Protein AF-A0A522EM72-F1 (afdb_monomer)

Radius of gyration: 14.14 Å; Cα contacts (8 Å, |Δi|>4): 150; chains: 1; bounding box: 38×35×32 Å

Solvent-accessible surface area (backbone atoms only — not comparable to full-atom values): 5641 Å² total; per-residue (Å²): 134,86,81,78,85,59,58,72,53,99,66,26,29,46,43,59,45,72,42,75,32,68,48,95,84,71,50,82,57,57,94,84,56,24,34,42,38,26,24,35,43,24,42,55,99,53,76,82,40,82,74,38,30,52,75,47,71,63,88,60,97,66,64,30,84,41,72,71,56,34,38,51,50,23,51,52,49,47,51,31,30,77,71,64,70,35,86,98,45,80,58,88,89,89

Nearest PDB structures (foldseek):
  8p0w-assembly1_C  TM=4.118E-01  e=1.188E+00  Homo sapiens
  6s2r-assembly1_B  TM=4.287E-01  e=7.699E+00  Mycobacterium tuberculosis H37Rv
  6osx-assembly1_A  TM=2.978E-01  e=3.879E+00  Enterobacter cloacae

Mean predicted aligned error: 6.21 Å

Secondary structure (DSSP, 8-state):
-----PPEETTEEEEEEEEEPPPTT-PPPPTTS-EEEEEEEEETTS---TTTEEEEE---SS-BSSHHHHHHHHHHHHHHHHTT-STT---TT-

Foldseek 3Di:
DDPDDFDDDPQKGKDKDKDQDAPPVRDDHDLARAIWIKIKIAGPPDDDDPQGIDIGTPPDPDHHNDPVVSRVVSVVVNNCQVVVNDPPRHDPND

pLDDT: mean 84.96, std 13.46, range [44.44, 97.06]

Structure (mmCIF, N/CA/C/O backbone):
data_AF-A0A522EM72-F1
#
_entry.id   AF-A0A522EM72-F1
#
loop_
_atom_site.group_PDB
_atom_site.id
_atom_site.type_symbol
_atom_site.label_atom_id
_atom_site.label_alt_id
_atom_site.label_comp_id
_atom_site.label_asym_id
_atom_site.label_entity_id
_atom_site.label_seq_id
_atom_site.pdbx_PDB_ins_code
_atom_site.Cartn_x
_atom_site.Cartn_y
_atom_site.Cartn_z
_atom_site.occupancy
_atom_site.B_iso_or_equiv
_atom_site.auth_seq_id
_atom_site.auth_comp_id
_atom_site.auth_asym_id
_atom_site.auth_atom_id
_atom_site.pdbx_PDB_model_num
ATOM 1 N N . MET A 1 1 ? 7.443 22.580 6.334 1.00 44.44 1 MET A N 1
ATOM 2 C CA . MET A 1 1 ? 7.055 21.171 6.552 1.00 44.44 1 MET A CA 1
ATOM 3 C C . MET A 1 1 ? 6.241 20.754 5.335 1.00 44.44 1 MET A C 1
ATOM 5 O O . MET A 1 1 ? 5.170 21.307 5.136 1.00 44.44 1 MET A O 1
ATOM 9 N N . PHE A 1 2 ? 6.786 19.932 4.435 1.00 46.59 2 PHE A N 1
ATOM 10 C CA . PHE A 1 2 ? 6.040 19.491 3.252 1.00 46.59 2 PHE A CA 1
ATOM 11 C C . PHE A 1 2 ? 5.045 18.416 3.693 1.00 46.59 2 PHE A C 1
ATOM 13 O O . PHE A 1 2 ? 5.452 17.294 3.985 1.00 46.59 2 PHE A O 1
ATOM 20 N N . ASN A 1 3 ? 3.762 18.768 3.798 1.00 53.03 3 ASN A N 1
ATOM 21 C CA . ASN A 1 3 ? 2.719 17.780 4.045 1.00 53.03 3 ASN A CA 1
ATOM 22 C C . ASN A 1 3 ? 2.546 16.968 2.757 1.00 53.03 3 ASN A C 1
ATOM 24 O O . ASN A 1 3 ? 2.015 17.471 1.766 1.00 53.03 3 ASN A O 1
ATOM 28 N N . THR A 1 4 ? 3.082 15.751 2.729 1.00 66.00 4 THR A N 1
ATOM 29 C CA . THR A 1 4 ? 2.886 14.860 1.585 1.00 66.00 4 THR A CA 1
ATOM 30 C C . THR A 1 4 ? 1.438 14.399 1.630 1.00 66.00 4 THR A C 1
ATOM 32 O O . THR A 1 4 ? 1.062 13.663 2.534 1.00 66.00 4 THR A O 1
ATOM 35 N N . VAL A 1 5 ? 0.609 14.857 0.690 1.00 80.56 5 VAL A N 1
ATOM 36 C CA . VAL A 1 5 ? -0.790 14.422 0.616 1.00 80.56 5 VAL A CA 1
ATOM 37 C C . VAL A 1 5 ? -0.808 12.972 0.143 1.00 80.56 5 VAL A C 1
ATOM 39 O O . VAL A 1 5 ? -0.530 12.687 -1.024 1.00 80.56 5 VAL A O 1
ATOM 42 N N . LEU A 1 6 ? -1.090 12.058 1.069 1.00 86.81 6 LEU A N 1
ATOM 43 C CA . LEU A 1 6 ? -1.260 10.644 0.768 1.00 86.81 6 LEU A CA 1
ATOM 44 C C . LEU A 1 6 ? -2.692 10.374 0.289 1.00 86.81 6 LEU A C 1
ATOM 46 O O . LEU A 1 6 ? -3.639 10.991 0.782 1.00 86.81 6 LEU A O 1
ATOM 50 N N . PRO A 1 7 ? -2.880 9.452 -0.669 1.00 91.88 7 PRO A N 1
ATOM 51 C CA . PRO A 1 7 ? -4.212 8.998 -1.030 1.00 91.88 7 PRO A CA 1
ATOM 52 C C . PRO A 1 7 ? -4.874 8.307 0.169 1.00 91.88 7 PRO A C 1
ATOM 54 O O . PRO A 1 7 ? -4.295 7.404 0.771 1.00 91.88 7 PRO A O 1
ATOM 57 N N . ILE A 1 8 ? -6.104 8.721 0.481 1.00 94.94 8 ILE A N 1
ATOM 58 C CA . ILE A 1 8 ? -6.944 8.104 1.513 1.00 94.94 8 ILE A CA 1
ATOM 59 C C . ILE A 1 8 ? -7.945 7.161 0.845 1.00 94.94 8 ILE A C 1
ATOM 61 O O . ILE A 1 8 ? -8.616 7.531 -0.121 1.00 94.94 8 ILE A O 1
ATOM 65 N N . TYR A 1 9 ? -8.076 5.950 1.378 1.00 96.88 9 TYR A N 1
ATOM 66 C CA . TYR A 1 9 ? -9.043 4.952 0.940 1.00 96.88 9 TYR A CA 1
ATOM 67 C C . TYR A 1 9 ? -9.663 4.254 2.151 1.00 96.88 9 TYR A C 1
ATOM 69 O O . TYR A 1 9 ? -8.951 3.692 2.976 1.00 96.88 9 TYR A O 1
ATOM 77 N N . LYS A 1 10 ? -10.996 4.319 2.274 1.00 95.94 10 LYS A N 1
ATOM 78 C CA . LYS A 1 10 ? -11.782 3.676 3.348 1.00 95.94 10 LYS A CA 1
ATOM 79 C C . LYS A 1 10 ? -11.209 3.865 4.767 1.00 95.94 10 LYS A C 1
ATOM 81 O O . LYS A 1 10 ? -11.202 2.941 5.569 1.00 95.94 10 LYS A O 1
ATOM 86 N N . GLY A 1 11 ? -10.741 5.075 5.078 1.00 95.00 11 GLY A N 1
ATOM 87 C CA . GLY A 1 11 ? -10.202 5.407 6.403 1.00 95.00 11 GLY A CA 1
ATOM 88 C C . GLY A 1 11 ? -8.722 5.073 6.603 1.00 95.00 11 GLY A C 1
ATOM 89 O O . GLY A 1 11 ? -8.232 5.203 7.721 1.00 95.00 11 GLY A O 1
ATOM 90 N N . PHE A 1 12 ? -8.003 4.701 5.543 1.00 96.38 12 PHE A N 1
ATOM 91 C CA . PHE A 1 12 ? -6.562 4.466 5.577 1.00 96.38 12 PHE A CA 1
ATOM 92 C C . PHE A 1 12 ? -5.825 5.375 4.599 1.00 96.38 12 PHE A C 1
ATOM 94 O O . PHE A 1 12 ? -6.237 5.533 3.451 1.00 96.38 12 PHE A O 1
ATOM 101 N N . GLU A 1 13 ? -4.712 5.943 5.040 1.00 96.19 13 GLU A N 1
ATOM 102 C CA . GLU A 1 13 ? -3.711 6.554 4.174 1.00 96.19 13 GLU A CA 1
ATOM 103 C C . GLU A 1 13 ? -2.835 5.459 3.557 1.00 96.19 13 GLU A C 1
ATOM 105 O O . GLU A 1 13 ? -2.379 4.538 4.243 1.00 96.19 13 GLU A O 1
ATOM 110 N N . ILE A 1 14 ? -2.600 5.561 2.248 1.00 96.19 14 ILE A N 1
ATOM 111 C CA . ILE A 1 14 ? -1.793 4.608 1.487 1.00 96.19 14 ILE A CA 1
ATOM 112 C C . ILE A 1 14 ? -0.467 5.269 1.110 1.00 96.19 14 ILE A C 1
ATOM 114 O O . ILE A 1 14 ? -0.410 6.144 0.244 1.00 96.19 14 ILE A O 1
ATOM 118 N N . GLN A 1 15 ? 0.622 4.821 1.730 1.00 95.25 15 GLN A N 1
ATOM 119 C CA . GLN A 1 15 ? 1.971 5.291 1.436 1.00 95.25 15 GLN A CA 1
ATOM 120 C C . GLN A 1 15 ? 2.728 4.256 0.597 1.00 95.25 15 GLN A C 1
ATOM 122 O O . GLN A 1 15 ? 3.103 3.188 1.080 1.00 95.25 15 GLN A O 1
ATOM 127 N N . ALA A 1 16 ? 2.994 4.588 -0.667 1.00 94.44 16 ALA A N 1
ATOM 128 C CA . ALA A 1 16 ? 3.846 3.776 -1.530 1.00 94.44 16 ALA A CA 1
ATOM 129 C C . ALA A 1 16 ? 5.327 3.936 -1.147 1.00 94.44 16 ALA A C 1
ATOM 131 O O . ALA A 1 16 ? 5.847 5.052 -1.084 1.00 94.44 16 ALA A O 1
ATOM 132 N N . LEU A 1 17 ? 6.011 2.813 -0.938 1.00 93.69 17 LEU A N 1
ATOM 133 C CA . LEU A 1 17 ? 7.434 2.730 -0.622 1.00 93.69 17 LEU A CA 1
ATOM 134 C C . LEU A 1 17 ? 8.155 2.066 -1.799 1.00 93.69 17 LEU A C 1
ATOM 136 O O . LEU A 1 17 ? 8.262 0.845 -1.859 1.00 93.69 17 LEU A O 1
ATOM 140 N N . VAL A 1 18 ? 8.616 2.872 -2.754 1.00 90.81 18 VAL A N 1
ATOM 141 C CA . VAL A 1 18 ? 9.338 2.404 -3.948 1.00 90.81 18 VAL A CA 1
ATOM 142 C C . VAL A 1 18 ? 10.836 2.557 -3.716 1.00 90.81 18 VAL A C 1
ATOM 144 O O . VAL A 1 18 ? 11.295 3.649 -3.374 1.00 90.81 18 VAL A O 1
ATOM 147 N N . TYR A 1 19 ? 11.602 1.490 -3.921 1.00 86.81 19 TYR A N 1
ATOM 148 C CA . TYR A 1 19 ? 13.051 1.502 -3.735 1.00 86.81 19 TYR A CA 1
ATOM 149 C C . TYR A 1 19 ? 13.763 0.727 -4.851 1.00 86.81 19 TYR A C 1
ATOM 151 O O . TYR A 1 19 ? 13.196 -0.211 -5.411 1.00 86.81 19 TYR A O 1
ATOM 159 N N . PRO A 1 20 ? 14.993 1.122 -5.226 1.00 82.44 20 PRO A N 1
ATOM 160 C CA . PRO A 1 20 ? 15.781 0.365 -6.192 1.00 82.44 20 PRO A CA 1
ATOM 161 C C . PRO A 1 20 ? 15.994 -1.064 -5.692 1.00 82.44 20 PRO A C 1
ATOM 163 O O . PRO A 1 20 ? 16.303 -1.258 -4.512 1.00 82.44 20 PRO A O 1
ATOM 166 N N . ASN A 1 21 ? 15.858 -2.048 -6.579 1.00 74.62 21 ASN A N 1
ATOM 167 C CA . ASN A 1 21 ? 16.144 -3.433 -6.230 1.00 74.62 21 ASN A CA 1
ATOM 168 C C . ASN A 1 21 ? 17.617 -3.582 -5.850 1.00 74.62 21 ASN A C 1
ATOM 170 O O . ASN A 1 21 ? 18.508 -3.304 -6.650 1.00 74.62 21 ASN A O 1
ATOM 174 N N . ARG A 1 22 ? 17.890 -4.013 -4.621 1.00 67.81 22 ARG A N 1
ATOM 175 C CA . ARG A 1 22 ? 19.260 -4.280 -4.199 1.00 67.81 22 ARG A CA 1
ATOM 176 C C . ARG A 1 22 ? 19.584 -5.730 -4.511 1.00 67.81 22 ARG A C 1
ATOM 178 O O . ARG A 1 22 ? 18.967 -6.635 -3.954 1.00 67.81 22 ARG A O 1
ATOM 185 N N . ARG A 1 23 ? 20.601 -5.952 -5.345 1.00 64.31 23 ARG A N 1
ATOM 186 C CA . ARG A 1 23 ? 21.151 -7.295 -5.548 1.00 64.31 23 ARG A CA 1
ATOM 187 C C . ARG A 1 23 ? 21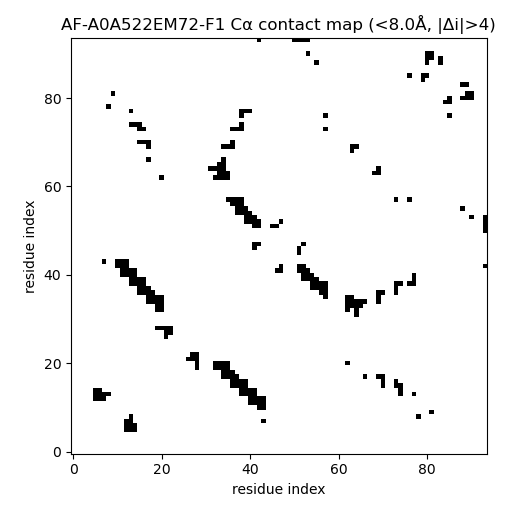.526 -7.915 -4.205 1.00 64.31 23 ARG A C 1
ATOM 189 O O . ARG A 1 23 ? 22.068 -7.241 -3.328 1.00 64.31 23 ARG A O 1
ATOM 196 N N . ALA A 1 24 ? 21.292 -9.219 -4.076 1.00 63.03 24 ALA A N 1
ATOM 197 C CA . ALA A 1 24 ? 21.660 -9.987 -2.887 1.00 63.03 24 ALA A CA 1
ATOM 198 C C . ALA A 1 24 ? 23.171 -9.923 -2.571 1.00 63.03 24 ALA A C 1
ATOM 200 O O . ALA A 1 24 ? 23.563 -10.118 -1.426 1.00 63.03 24 ALA A O 1
ATOM 201 N N . ASP A 1 25 ? 24.008 -9.602 -3.565 1.00 69.19 25 ASP A N 1
ATOM 202 C CA . ASP A 1 25 ? 25.457 -9.411 -3.422 1.00 69.19 25 ASP A CA 1
ATOM 203 C C . ASP A 1 25 ? 25.863 -8.033 -2.850 1.00 69.19 25 ASP A C 1
ATOM 205 O O . ASP A 1 25 ? 27.048 -7.763 -2.665 1.00 69.19 25 ASP A O 1
ATOM 209 N N . GLY A 1 26 ? 24.898 -7.153 -2.555 1.00 62.81 26 GLY A N 1
ATOM 210 C CA . GLY A 1 26 ? 25.138 -5.834 -1.965 1.00 62.81 26 GLY A CA 1
A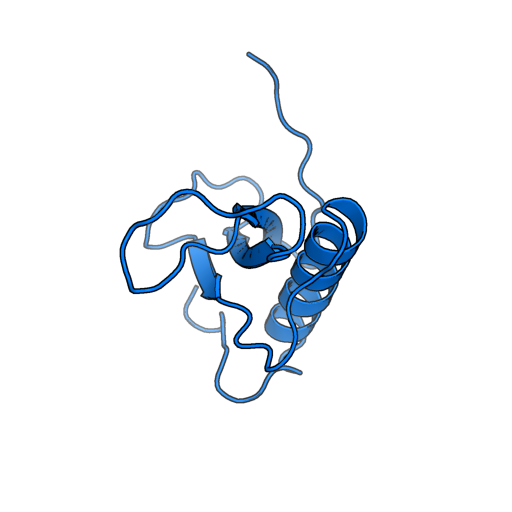TOM 211 C C . GLY A 1 26 ? 25.593 -4.753 -2.951 1.00 62.81 26 GLY A C 1
ATOM 212 O O . GLY A 1 26 ? 25.740 -3.597 -2.533 1.00 62.81 26 GLY A O 1
ATOM 213 N N . SER A 1 27 ? 25.764 -5.088 -4.234 1.00 66.12 27 SER A N 1
ATOM 214 C CA . SER A 1 27 ? 26.165 -4.146 -5.282 1.00 66.12 27 SER A CA 1
ATOM 215 C C . SER A 1 27 ? 25.103 -3.075 -5.527 1.00 66.12 27 SER A C 1
ATOM 217 O O . SER A 1 27 ? 23.906 -3.287 -5.317 1.00 66.12 27 SER A O 1
ATOM 219 N N . ALA A 1 28 ? 25.546 -1.906 -5.997 1.00 59.34 28 ALA A N 1
ATOM 220 C CA . ALA A 1 28 ? 24.635 -0.848 -6.408 1.00 59.34 28 ALA A CA 1
ATOM 221 C C . ALA A 1 28 ? 23.755 -1.333 -7.581 1.00 59.34 28 ALA A C 1
ATOM 223 O O . A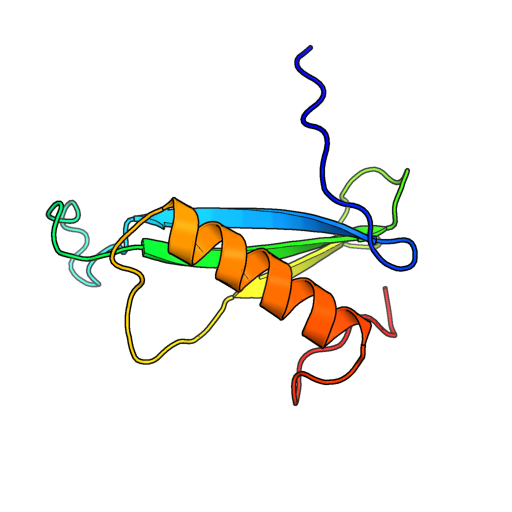LA A 1 28 ? 24.304 -1.879 -8.546 1.00 59.34 28 ALA A O 1
ATOM 224 N N . PRO A 1 29 ? 22.426 -1.123 -7.523 1.00 58.78 29 PRO A N 1
ATOM 225 C CA . PRO A 1 29 ? 21.538 -1.478 -8.616 1.00 58.78 29 PRO A CA 1
ATOM 226 C C . PRO A 1 29 ? 21.969 -0.785 -9.901 1.00 58.78 29 PRO A C 1
ATOM 228 O O . PRO A 1 29 ? 22.163 0.435 -9.922 1.00 58.78 29 PRO A O 1
ATOM 231 N N . ARG A 1 30 ? 22.080 -1.531 -11.000 1.00 62.25 30 ARG A N 1
ATOM 232 C CA . ARG A 1 30 ? 22.120 -0.896 -12.323 1.00 62.25 30 ARG A CA 1
ATOM 233 C C . ARG A 1 30 ? 20.751 -0.275 -12.599 1.00 62.25 30 ARG A C 1
ATOM 235 O O . ARG A 1 30 ? 19.733 -0.808 -12.172 1.00 62.25 30 ARG A O 1
ATOM 242 N N . HIS A 1 31 ? 20.707 0.805 -13.383 1.00 55.00 31 HIS A N 1
ATOM 243 C CA . HIS A 1 31 ? 19.450 1.448 -13.806 1.00 55.00 31 HIS A CA 1
ATOM 244 C C . HIS A 1 31 ? 18.422 0.474 -14.426 1.00 55.00 31 HIS A C 1
ATOM 246 O O . HIS A 1 31 ? 17.237 0.783 -14.465 1.00 55.00 31 HIS A O 1
ATOM 252 N N . SER A 1 32 ? 18.866 -0.698 -14.889 1.00 57.94 32 SER A N 1
ATOM 253 C CA . SER A 1 32 ? 18.060 -1.750 -15.516 1.00 57.94 32 SER A CA 1
ATOM 254 C C . SER A 1 32 ? 17.484 -2.796 -14.548 1.00 57.94 32 SER A C 1
ATOM 256 O O . SER A 1 32 ? 16.805 -3.709 -15.001 1.00 57.94 32 SER A O 1
ATOM 258 N N . GLU A 1 33 ? 17.784 -2.729 -13.248 1.00 67.44 33 GLU A N 1
ATOM 259 C CA . GLU A 1 33 ? 17.400 -3.774 -12.275 1.00 67.44 33 GLU A CA 1
ATOM 260 C C . GLU A 1 33 ? 16.019 -3.574 -11.656 1.00 67.44 33 GLU A C 1
ATOM 262 O O . GLU A 1 33 ? 15.570 -4.399 -10.864 1.00 67.44 33 GLU A O 1
ATOM 267 N N . GLY A 1 34 ? 15.327 -2.514 -12.068 1.00 78.88 34 GLY A N 1
ATOM 268 C CA . GLY A 1 34 ? 13.957 -2.236 -11.676 1.00 78.88 34 GLY A CA 1
ATOM 269 C C . GLY A 1 34 ? 13.801 -1.826 -10.212 1.00 78.88 34 GLY A C 1
ATOM 270 O O . GLY A 1 34 ? 14.765 -1.587 -9.476 1.00 78.88 34 GLY A O 1
ATOM 271 N N . TYR A 1 35 ? 12.544 -1.697 -9.811 1.00 83.94 35 TYR A N 1
ATOM 272 C CA . TYR A 1 35 ? 12.147 -1.238 -8.490 1.00 83.94 35 TYR A CA 1
ATOM 273 C C . TYR A 1 35 ? 11.431 -2.346 -7.735 1.00 83.94 35 TYR A C 1
ATOM 275 O O . TYR A 1 35 ? 10.485 -2.951 -8.246 1.00 83.94 35 TYR A O 1
ATOM 283 N N . ASP A 1 36 ? 11.862 -2.540 -6.496 1.00 87.19 36 ASP A N 1
ATOM 284 C CA . ASP A 1 36 ? 11.067 -3.208 -5.486 1.00 87.19 36 ASP A CA 1
ATOM 285 C C . ASP A 1 36 ? 10.070 -2.215 -4.894 1.00 87.19 36 ASP A C 1
ATOM 287 O O . ASP A 1 36 ? 10.264 -0.989 -4.897 1.00 87.19 36 ASP A O 1
ATOM 291 N N . VAL A 1 37 ? 8.986 -2.756 -4.349 1.00 91.56 37 VAL A N 1
ATOM 292 C CA . VAL A 1 37 ? 7.966 -1.917 -3.752 1.00 91.56 37 VAL A CA 1
ATOM 293 C C . VAL A 1 37 ? 7.316 -2.563 -2.536 1.00 91.56 37 VAL A C 1
ATOM 295 O O . VAL A 1 37 ? 7.114 -3.774 -2.449 1.00 91.56 37 VAL A O 1
ATOM 298 N N . ALA A 1 38 ? 6.989 -1.718 -1.570 1.00 94.31 38 ALA A N 1
ATOM 299 C CA . ALA A 1 38 ? 6.111 -2.028 -0.460 1.00 94.31 38 ALA A CA 1
ATOM 300 C C . ALA A 1 38 ? 5.026 -0.950 -0.347 1.00 94.31 38 ALA A C 1
ATOM 302 O O . ALA A 1 38 ? 5.146 0.145 -0.900 1.00 94.31 38 ALA A O 1
ATOM 303 N N . VAL A 1 39 ? 3.966 -1.252 0.388 1.00 95.50 39 VAL A N 1
ATOM 304 C CA . VAL A 1 39 ? 2.917 -0.299 0.740 1.00 95.50 39 VAL A CA 1
ATOM 305 C C . VAL A 1 39 ? 2.777 -0.250 2.253 1.00 95.50 39 VAL A C 1
ATOM 307 O O . VAL A 1 39 ? 2.682 -1.288 2.905 1.00 95.50 39 VAL A O 1
ATOM 310 N N . LYS A 1 40 ? 2.796 0.955 2.824 1.00 96.31 40 LYS A N 1
ATOM 311 C CA . LYS A 1 40 ? 2.453 1.187 4.227 1.00 96.31 40 LYS A CA 1
ATOM 312 C C . LYS A 1 40 ? 1.020 1.699 4.299 1.00 96.31 40 LYS A C 1
ATOM 314 O O . LYS A 1 40 ? 0.700 2.719 3.692 1.00 96.31 40 LYS A O 1
ATOM 319 N N . LEU A 1 41 ? 0.176 0.975 5.021 1.00 96.38 41 LEU A N 1
ATOM 320 C CA . LEU A 1 41 ? -1.193 1.371 5.333 1.00 96.38 41 LEU A CA 1
ATOM 321 C C . LEU A 1 41 ? -1.207 1.985 6.726 1.00 96.38 41 LEU A C 1
ATOM 323 O O . LEU A 1 41 ? -0.637 1.404 7.648 1.00 96.38 41 LEU A O 1
ATOM 327 N N . ILE A 1 42 ? -1.812 3.160 6.867 1.00 95.88 42 ILE A N 1
ATOM 328 C CA . ILE A 1 42 ? -1.851 3.936 8.113 1.00 95.88 42 ILE A CA 1
ATOM 329 C C . ILE A 1 42 ? -3.306 4.319 8.371 1.00 95.88 42 ILE A C 1
ATOM 331 O O . ILE A 1 42 ? -3.989 4.733 7.436 1.00 95.88 42 ILE A O 1
ATOM 335 N N . ARG A 1 43 ? -3.807 4.200 9.605 1.00 94.19 43 ARG A N 1
ATOM 336 C CA . ARG A 1 43 ? -5.128 4.752 9.954 1.00 94.19 43 ARG A CA 1
ATOM 337 C C . ARG A 1 43 ? -5.141 6.257 9.670 1.00 94.19 43 ARG A C 1
ATOM 339 O O . ARG A 1 43 ? -4.279 6.982 10.157 1.00 94.19 43 ARG A O 1
ATOM 346 N N . ALA A 1 44 ? -6.109 6.722 8.885 1.00 92.88 44 ALA A N 1
ATOM 347 C CA . ALA A 1 44 ? -6.166 8.116 8.458 1.00 92.88 44 ALA A CA 1
ATOM 348 C C . ALA A 1 44 ? -6.272 9.065 9.660 1.00 92.88 44 ALA A C 1
ATOM 350 O O . ALA A 1 44 ? -7.081 8.844 10.566 1.00 92.88 44 ALA A O 1
ATOM 351 N N . GLY A 1 45 ? -5.459 10.123 9.654 1.00 88.12 45 GLY A N 1
ATOM 352 C CA . GLY A 1 45 ? -5.414 11.099 10.746 1.00 88.12 45 GLY A CA 1
ATOM 353 C C . GLY A 1 45 ? -4.730 10.610 12.029 1.00 88.12 45 GLY A C 1
ATOM 354 O O . GLY A 1 45 ? -4.780 11.316 13.036 1.00 88.12 45 GLY A O 1
ATOM 355 N N . ALA A 1 46 ? -4.097 9.433 12.013 1.00 86.69 46 ALA A N 1
ATOM 356 C CA . ALA A 1 46 ? -3.262 8.947 13.104 1.00 86.69 46 ALA A CA 1
ATOM 357 C C . ALA A 1 46 ? -1.776 9.050 12.745 1.00 86.69 46 ALA A C 1
ATOM 359 O O . ALA A 1 46 ? -1.376 8.847 11.599 1.00 86.69 46 ALA A O 1
ATOM 360 N N . GLU A 1 47 ? -0.938 9.289 13.753 1.00 87.62 47 GLU A N 1
ATOM 361 C CA . GLU A 1 47 ? 0.506 9.157 13.583 1.00 87.62 47 GLU A CA 1
ATOM 362 C C . GLU A 1 47 ? 0.870 7.690 13.275 1.00 87.62 47 GLU A C 1
ATOM 364 O O . GLU A 1 47 ? 0.304 6.764 13.876 1.00 87.62 47 GLU A O 1
ATOM 369 N N . PRO A 1 48 ? 1.822 7.447 12.358 1.00 88.12 48 PRO A N 1
ATOM 370 C CA . PRO A 1 48 ? 2.148 6.109 11.886 1.00 88.12 48 PRO A CA 1
ATOM 371 C C . PRO A 1 48 ? 2.986 5.326 12.909 1.00 88.12 48 PRO A C 1
ATOM 373 O O . PRO A 1 48 ? 4.210 5.239 12.799 1.00 88.12 48 PRO A O 1
ATOM 376 N N . THR A 1 49 ? 2.314 4.716 13.883 1.00 92.06 49 THR A N 1
ATOM 377 C CA . THR A 1 49 ? 2.891 3.805 14.888 1.00 92.06 49 THR A CA 1
ATOM 378 C C . THR A 1 49 ? 2.724 2.338 14.482 1.00 92.06 49 THR A C 1
ATOM 380 O O . THR A 1 49 ? 1.989 2.032 13.543 1.00 92.06 49 THR A O 1
ATOM 383 N N . GLU A 1 50 ? 3.363 1.407 15.195 1.00 88.44 50 GLU A N 1
ATOM 384 C CA . GLU A 1 50 ? 3.147 -0.039 14.987 1.00 88.44 50 GLU A CA 1
ATOM 385 C C . GLU A 1 50 ? 1.695 -0.471 15.253 1.00 88.44 50 GLU A C 1
ATOM 387 O O . GLU A 1 50 ? 1.214 -1.413 14.634 1.00 88.44 50 GLU A O 1
ATOM 392 N N . ALA A 1 51 ? 0.979 0.239 16.131 1.00 90.38 51 ALA A N 1
ATOM 393 C CA . ALA A 1 51 ? -0.424 -0.038 16.439 1.00 90.38 51 ALA A CA 1
ATOM 394 C C . ALA A 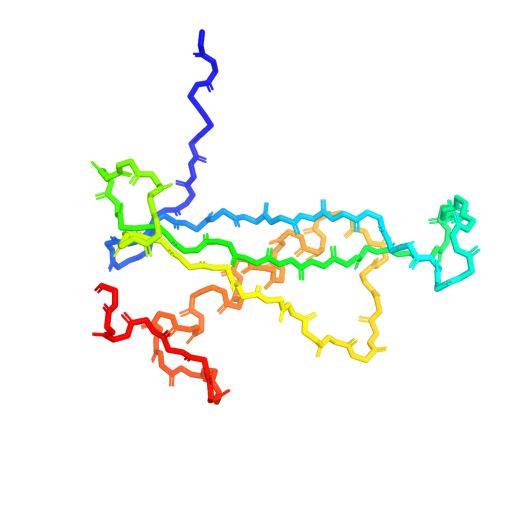1 51 ? -1.393 0.478 15.361 1.00 90.38 51 ALA A C 1
ATOM 396 O O . ALA A 1 51 ? -2.474 -0.070 15.200 1.00 90.38 51 ALA A O 1
ATOM 397 N N . ASN A 1 52 ? -1.015 1.530 14.626 1.00 93.31 52 ASN A N 1
ATOM 398 C CA . ASN A 1 52 ? -1.902 2.219 13.680 1.00 93.31 52 ASN A CA 1
ATOM 399 C C . ASN A 1 52 ? -1.440 2.103 12.225 1.00 93.31 52 ASN A C 1
ATOM 401 O O . ASN A 1 52 ? -2.015 2.747 11.343 1.00 93.31 52 ASN A O 1
ATOM 405 N N . SER A 1 53 ? -0.378 1.343 11.957 1.00 95.50 53 SER A N 1
ATOM 406 C CA . SER A 1 53 ? 0.142 1.171 10.608 1.00 95.50 53 SER A CA 1
ATOM 407 C C . SER A 1 53 ? 0.812 -0.177 10.391 1.00 95.50 53 SER A C 1
ATOM 409 O O . SER A 1 53 ? 1.359 -0.776 11.314 1.00 95.50 53 SER A O 1
ATOM 411 N N . ARG A 1 54 ? 0.816 -0.639 9.140 1.00 96.31 54 ARG A N 1
ATOM 412 C CA . ARG A 1 54 ? 1.479 -1.883 8.730 1.00 96.31 54 ARG A CA 1
ATOM 413 C C . ARG A 1 54 ? 2.081 -1.751 7.343 1.00 96.31 54 ARG A C 1
ATOM 415 O O . ARG A 1 54 ? 1.518 -1.079 6.482 1.00 96.31 54 ARG A O 1
ATOM 422 N N . VAL A 1 55 ? 3.231 -2.388 7.139 1.00 95.88 55 VAL A N 1
ATOM 423 C CA . VAL A 1 55 ? 3.937 -2.426 5.853 1.00 95.88 55 VAL A CA 1
ATOM 424 C C . VAL A 1 55 ? 3.759 -3.797 5.216 1.00 95.88 55 VAL A C 1
ATOM 426 O O . VAL A 1 55 ? 4.003 -4.813 5.860 1.00 95.88 55 VAL A O 1
ATOM 429 N N . PHE A 1 56 ? 3.398 -3.809 3.938 1.00 94.88 56 PHE A N 1
ATOM 430 C CA . PHE A 1 56 ? 3.237 -5.005 3.121 1.00 94.88 56 PHE A CA 1
ATOM 431 C C . PHE A 1 56 ? 4.184 -4.923 1.929 1.00 94.88 56 PHE A C 1
ATOM 433 O O . PHE A 1 56 ? 4.152 -3.952 1.168 1.00 94.88 56 PHE A O 1
ATOM 440 N N . LYS A 1 57 ? 5.066 -5.913 1.776 1.00 92.62 57 LYS A N 1
ATOM 441 C CA . LYS A 1 57 ? 5.989 -5.978 0.639 1.00 92.62 57 LYS A CA 1
ATOM 442 C C . LYS A 1 57 ? 5.297 -6.678 -0.523 1.00 92.62 57 L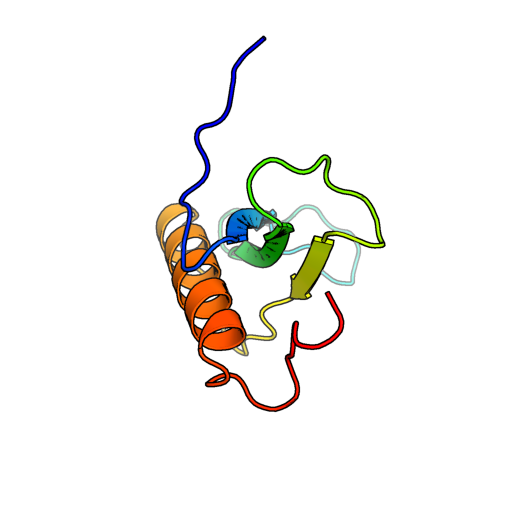YS A C 1
ATOM 444 O O . LYS A 1 57 ? 4.795 -7.783 -0.357 1.00 92.62 57 LYS A O 1
ATOM 449 N N . LEU A 1 58 ? 5.323 -6.066 -1.705 1.00 89.50 58 LEU A N 1
ATOM 450 C CA . LEU A 1 58 ? 4.794 -6.703 -2.903 1.00 89.50 58 LEU A CA 1
ATOM 451 C C . LEU A 1 58 ? 5.833 -7.718 -3.394 1.00 89.50 58 LEU A C 1
ATOM 453 O O . LEU A 1 58 ? 6.831 -7.353 -4.014 1.00 89.50 58 LEU A O 1
ATOM 457 N N . SER A 1 59 ? 5.604 -8.997 -3.096 1.00 73.19 59 SER A N 1
ATOM 458 C CA . SER A 1 59 ? 6.421 -10.107 -3.598 1.00 73.19 59 SER A CA 1
ATOM 459 C C . SER A 1 59 ? 6.026 -10.422 -5.040 1.00 73.19 59 SER A C 1
ATOM 461 O O . SER A 1 59 ? 5.202 -11.299 -5.291 1.00 73.19 59 SER A O 1
ATOM 463 N N . GLN A 1 60 ? 6.570 -9.673 -5.998 1.00 69.62 60 GLN A N 1
ATOM 464 C CA . GLN A 1 60 ? 6.338 -9.923 -7.421 1.00 69.62 60 GLN A CA 1
ATOM 465 C C . GLN A 1 60 ? 7.502 -10.697 -8.036 1.00 69.62 60 GLN A C 1
ATOM 467 O O . GLN A 1 60 ? 8.660 -10.470 -7.701 1.00 69.62 60 GLN A O 1
ATOM 472 N N . ILE A 1 61 ? 7.182 -11.612 -8.956 1.00 60.53 61 ILE A N 1
ATOM 473 C CA . ILE 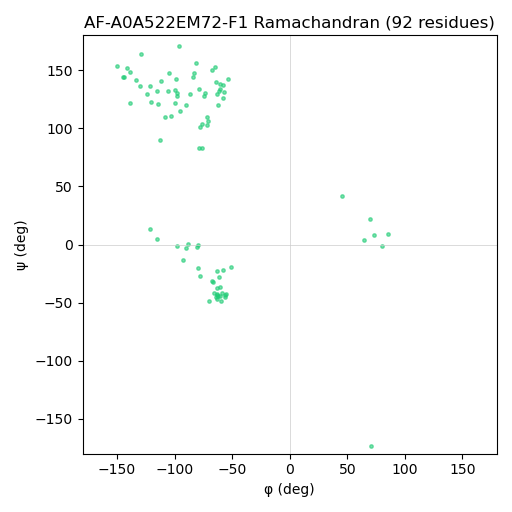A 1 61 ? 8.185 -12.379 -9.713 1.00 60.53 61 ILE A CA 1
ATOM 474 C C . ILE A 1 61 ? 8.966 -11.448 -10.657 1.00 60.53 61 ILE A C 1
ATOM 476 O O . ILE A 1 61 ? 10.154 -11.660 -10.888 1.00 60.53 61 ILE A O 1
ATOM 480 N N . ASN A 1 62 ? 8.312 -10.392 -11.157 1.00 63.72 62 ASN A N 1
ATOM 481 C CA . ASN A 1 62 ? 8.907 -9.405 -12.051 1.00 63.72 62 ASN A CA 1
ATOM 482 C C . ASN A 1 62 ? 9.037 -8.048 -11.358 1.00 63.72 62 ASN A C 1
ATOM 484 O O . ASN A 1 62 ? 8.140 -7.610 -10.642 1.00 63.72 62 ASN A O 1
ATOM 488 N N . LEU A 1 63 ? 10.154 -7.377 -11.622 1.00 75.19 63 LEU A N 1
ATOM 489 C CA . LEU A 1 63 ? 10.468 -6.052 -11.100 1.00 75.19 63 LEU A CA 1
ATOM 490 C C . LEU A 1 63 ? 9.822 -4.963 -11.954 1.00 75.19 63 LEU A C 1
ATOM 492 O O . LEU A 1 63 ? 9.723 -5.091 -13.177 1.00 75.19 63 LEU A O 1
ATOM 496 N N . PHE A 1 64 ? 9.439 -3.856 -11.320 1.00 81.31 64 PHE A N 1
ATOM 497 C CA . PHE A 1 64 ? 8.896 -2.709 -12.043 1.00 81.31 64 PHE A CA 1
ATOM 498 C C . PHE A 1 64 ? 9.999 -1.975 -12.789 1.00 81.31 64 PHE A C 1
ATOM 500 O O . PHE A 1 64 ? 11.015 -1.605 -12.202 1.00 81.31 64 PHE A O 1
ATOM 507 N N . SER A 1 65 ? 9.782 -1.699 -14.072 1.00 80.31 65 SER A N 1
ATOM 508 C CA . SER A 1 65 ? 10.783 -1.014 -14.903 1.00 80.31 65 SER A CA 1
ATOM 509 C C . SER A 1 65 ? 10.795 0.500 -14.669 1.00 80.31 65 SER A C 1
ATOM 511 O O . SER A 1 65 ? 11.783 1.170 -14.964 1.00 80.31 65 SER A O 1
ATOM 513 N N . ALA A 1 66 ? 9.704 1.051 -14.124 1.00 85.06 66 ALA A N 1
ATOM 514 C CA . ALA A 1 66 ? 9.546 2.479 -13.885 1.00 85.06 66 ALA A CA 1
ATOM 515 C C . ALA A 1 66 ? 9.000 2.781 -12.483 1.00 85.06 66 ALA A C 1
ATOM 517 O O . ALA A 1 66 ? 8.064 2.141 -12.005 1.00 85.06 66 ALA A O 1
ATOM 518 N N . PHE A 1 67 ? 9.508 3.852 -11.866 1.00 85.50 67 PHE A N 1
ATOM 519 C CA . PHE A 1 67 ? 9.054 4.321 -10.552 1.00 85.50 67 PHE A CA 1
ATOM 520 C C . PHE A 1 67 ? 7.540 4.581 -10.506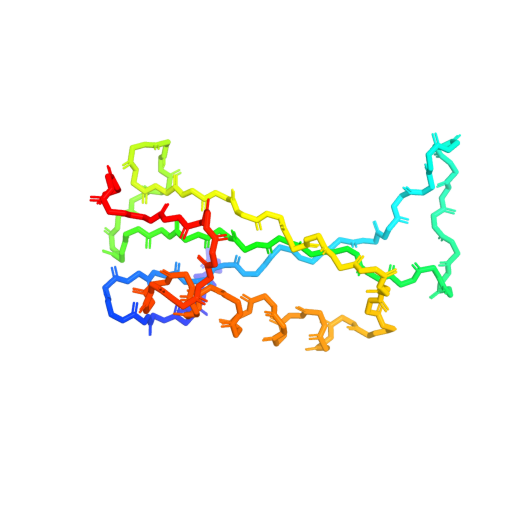 1.00 85.50 67 PHE A C 1
ATOM 522 O O . PHE A 1 67 ? 6.863 4.210 -9.551 1.00 85.50 67 PHE A O 1
ATOM 529 N N . GLY A 1 68 ? 6.988 5.212 -11.549 1.00 89.06 68 GLY A N 1
ATOM 530 C CA . GLY A 1 68 ? 5.558 5.521 -11.614 1.00 89.06 68 GLY A CA 1
ATOM 531 C C . GLY A 1 68 ? 4.674 4.276 -11.710 1.00 89.06 68 GLY A C 1
ATOM 532 O O . GLY A 1 68 ? 3.564 4.274 -11.183 1.00 89.06 68 GLY A O 1
ATOM 533 N N . GLU A 1 69 ? 5.170 3.219 -12.351 1.00 89.88 69 GLU A N 1
ATOM 534 C CA . GLU A 1 69 ? 4.495 1.923 -12.423 1.00 89.88 69 GLU A CA 1
ATOM 535 C C . GLU A 1 69 ? 4.508 1.238 -11.052 1.00 89.88 69 GLU A C 1
ATOM 537 O O . GLU A 1 69 ? 3.447 0.884 -10.541 1.00 89.88 69 GLU A O 1
ATOM 542 N N . ALA A 1 70 ? 5.680 1.183 -10.408 1.00 90.38 70 ALA A N 1
ATOM 543 C CA . ALA A 1 70 ? 5.843 0.644 -9.059 1.00 90.38 70 ALA A CA 1
ATOM 544 C C . ALA A 1 70 ? 4.931 1.350 -8.045 1.00 90.38 70 ALA A C 1
ATOM 546 O O . ALA A 1 70 ? 4.239 0.706 -7.257 1.00 90.38 70 ALA A O 1
ATOM 547 N N . LYS A 1 71 ? 4.869 2.688 -8.105 1.00 91.50 71 LYS A N 1
ATOM 548 C CA . LYS A 1 71 ? 4.001 3.490 -7.237 1.00 91.50 71 LYS A CA 1
ATOM 549 C C . LYS A 1 71 ? 2.524 3.129 -7.423 1.00 91.50 71 LYS A C 1
ATOM 551 O O . LYS A 1 71 ? 1.832 2.888 -6.437 1.00 91.50 71 LYS A O 1
ATOM 556 N N . ARG A 1 72 ? 2.045 3.060 -8.671 1.00 93.12 72 ARG A N 1
ATOM 557 C CA . ARG A 1 72 ? 0.650 2.686 -8.961 1.00 93.12 72 ARG A CA 1
ATOM 558 C C . ARG A 1 72 ? 0.335 1.264 -8.507 1.00 93.12 72 ARG A C 1
ATOM 560 O O . ARG A 1 72 ? -0.758 1.027 -8.002 1.00 93.12 72 ARG A O 1
ATOM 567 N N . ALA A 1 73 ? 1.279 0.338 -8.653 1.00 93.00 73 ALA A N 1
ATOM 568 C CA . ALA A 1 73 ? 1.103 -1.030 -8.191 1.00 93.00 73 ALA A CA 1
ATOM 569 C C . ALA A 1 73 ? 0.996 -1.122 -6.663 1.00 93.00 73 ALA A C 1
ATOM 571 O O . ALA A 1 73 ? 0.110 -1.815 -6.169 1.00 93.00 73 ALA A O 1
ATOM 572 N N . ALA A 1 74 ? 1.818 -0.379 -5.914 1.00 93.88 74 ALA A N 1
ATOM 573 C CA . ALA A 1 74 ? 1.675 -0.283 -4.460 1.00 93.88 74 ALA A CA 1
ATOM 574 C C . ALA A 1 74 ? 0.325 0.290 -4.036 1.00 93.88 74 ALA A C 1
ATOM 576 O O . ALA A 1 74 ? -0.308 -0.247 -3.130 1.00 93.88 74 ALA A O 1
ATOM 577 N N . GLU A 1 75 ? -0.132 1.356 -4.695 1.00 94.88 75 GLU A N 1
ATOM 578 C CA . GLU A 1 75 ? -1.438 1.949 -4.404 1.00 94.88 75 GLU A CA 1
ATOM 579 C C . GLU A 1 75 ? -2.583 0.965 -4.685 1.00 94.88 75 GLU A C 1
ATOM 581 O O . GLU A 1 75 ? -3.485 0.819 -3.859 1.00 94.88 75 GLU A O 1
ATOM 586 N N . ALA A 1 76 ? -2.532 0.254 -5.815 1.00 95.31 76 ALA A N 1
ATOM 587 C CA . ALA A 1 76 ? -3.518 -0.766 -6.164 1.00 95.31 76 ALA A CA 1
ATOM 588 C C . ALA A 1 76 ? -3.514 -1.935 -5.166 1.00 95.31 76 ALA A C 1
ATOM 590 O O . ALA A 1 76 ? -4.576 -2.363 -4.718 1.00 95.31 76 ALA A O 1
ATOM 591 N N . HIS A 1 77 ? -2.331 -2.407 -4.767 1.00 95.38 77 HIS A N 1
ATOM 592 C CA . HIS A 1 77 ? -2.186 -3.479 -3.786 1.00 95.38 77 HIS A CA 1
ATOM 593 C C . HIS A 1 77 ? -2.709 -3.069 -2.410 1.00 95.38 77 HIS A C 1
ATOM 595 O O . HIS A 1 77 ? -3.489 -3.801 -1.811 1.00 95.38 77 HIS A O 1
ATOM 601 N N . GLY A 1 78 ? -2.374 -1.859 -1.949 1.00 95.69 78 GLY A N 1
ATOM 602 C CA . GLY A 1 78 ? -2.892 -1.310 -0.697 1.00 95.69 78 GLY A CA 1
ATOM 603 C C . GLY A 1 78 ? -4.420 -1.271 -0.658 1.00 95.69 78 GLY A C 1
ATOM 604 O O . GLY A 1 78 ? -5.018 -1.681 0.334 1.00 95.69 78 GLY A O 1
ATOM 605 N N . ARG A 1 79 ? -5.064 -0.856 -1.759 1.00 97.06 79 ARG A N 1
ATOM 606 C CA . ARG A 1 79 ? -6.532 -0.916 -1.882 1.00 97.06 79 ARG A CA 1
ATOM 607 C C . ARG A 1 79 ? -7.055 -2.349 -1.825 1.00 97.06 79 ARG A C 1
ATOM 609 O O . ARG A 1 79 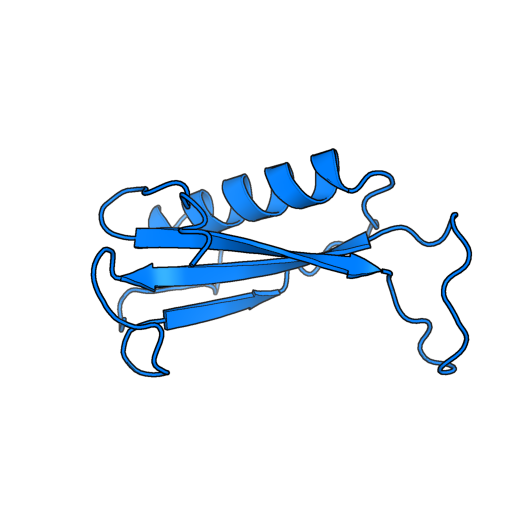? -8.023 -2.594 -1.117 1.00 97.06 79 ARG A O 1
ATOM 616 N N . GLY A 1 80 ? -6.386 -3.284 -2.500 1.00 96.56 80 GLY A N 1
ATOM 617 C CA . GLY A 1 80 ? -6.731 -4.706 -2.456 1.00 96.56 80 GLY A CA 1
ATOM 618 C C . GLY A 1 80 ? -6.674 -5.295 -1.043 1.00 96.56 80 GLY A C 1
ATOM 619 O O . GLY A 1 80 ? -7.586 -6.021 -0.659 1.00 96.56 80 GLY A O 1
ATOM 620 N N . ILE A 1 81 ? -5.657 -4.954 -0.243 1.00 96.62 81 ILE A N 1
ATOM 621 C CA . ILE A 1 81 ? -5.553 -5.393 1.162 1.00 96.62 81 ILE A CA 1
ATOM 622 C C . ILE A 1 81 ? -6.717 -4.825 1.983 1.00 96.62 81 ILE A C 1
ATOM 624 O O . ILE A 1 81 ? -7.373 -5.562 2.715 1.00 96.62 81 ILE A O 1
ATOM 628 N N . ILE A 1 82 ? -7.006 -3.527 1.830 1.00 96.50 82 ILE A N 1
ATOM 629 C CA . ILE A 1 82 ? -8.122 -2.861 2.524 1.00 96.50 82 ILE A CA 1
ATOM 630 C C . ILE A 1 82 ? -9.469 -3.495 2.147 1.00 96.50 82 ILE A C 1
ATOM 632 O O . ILE A 1 82 ? -10.354 -3.626 2.990 1.00 96.50 82 ILE A O 1
ATOM 636 N N . ASP A 1 83 ? -9.624 -3.913 0.892 1.00 96.75 83 ASP A N 1
ATOM 637 C CA . ASP A 1 83 ? -10.828 -4.578 0.393 1.00 96.75 83 ASP A CA 1
ATOM 638 C C . ASP A 1 83 ? -10.889 -6.080 0.731 1.00 96.75 83 ASP A C 1
ATOM 640 O O . ASP A 1 83 ? -11.880 -6.733 0.402 1.00 96.75 83 ASP A O 1
ATOM 644 N N . GLY A 1 84 ? -9.863 -6.642 1.382 1.00 95.31 84 GLY A N 1
ATOM 645 C CA . GLY A 1 84 ? -9.782 -8.071 1.706 1.00 95.31 84 GLY A CA 1
ATOM 646 C C . GLY A 1 84 ? -9.570 -8.975 0.485 1.00 95.31 84 GLY A C 1
ATOM 647 O O . GLY A 1 84 ? -9.912 -10.154 0.515 1.00 95.31 84 GLY A O 1
ATOM 648 N N . GLN A 1 85 ? -9.041 -8.422 -0.608 1.00 95.81 85 GLN A N 1
ATOM 649 C CA . GLN A 1 85 ? -8.842 -9.104 -1.892 1.00 95.81 85 GLN A CA 1
ATOM 650 C C . GLN A 1 85 ? -7.455 -9.742 -2.034 1.00 95.81 85 GLN A C 1
ATOM 652 O O . GLN A 1 85 ? -7.242 -10.526 -2.959 1.00 95.81 85 GLN A O 1
ATOM 657 N N . VAL A 1 86 ? -6.509 -9.408 -1.150 1.00 93.06 86 VAL A N 1
ATOM 658 C CA . VAL A 1 86 ? -5.154 -9.973 -1.159 1.00 93.06 86 VAL A CA 1
ATOM 659 C C . VAL A 1 86 ? -5.091 -11.151 -0.180 1.00 93.06 86 VAL A C 1
ATOM 661 O O . VAL A 1 86 ? -5.254 -10.955 1.025 1.00 93.06 86 VAL A O 1
ATOM 664 N N . PRO A 1 87 ? -4.868 -12.388 -0.658 1.00 89.56 87 PRO A N 1
ATOM 665 C CA . PRO A 1 87 ? -4.782 -13.551 0.216 1.00 89.56 87 PRO A CA 1
ATOM 666 C C . PRO A 1 87 ? -3.636 -13.415 1.221 1.00 89.56 87 PRO A C 1
ATOM 668 O O . PRO A 1 87 ? -2.527 -13.044 0.850 1.00 89.56 87 PRO A O 1
ATOM 671 N N . ASN A 1 88 ? -3.887 -13.795 2.474 1.00 90.25 88 ASN A N 1
ATOM 672 C CA . ASN A 1 88 ? -2.914 -13.784 3.578 1.00 90.25 88 ASN A CA 1
ATOM 673 C C . ASN A 1 88 ? -2.394 -12.398 4.006 1.00 90.25 88 ASN A C 1
ATOM 675 O O . ASN A 1 88 ? -1.562 -12.326 4.909 1.00 90.25 88 ASN A O 1
ATOM 679 N N . GLU A 1 89 ? -2.900 -11.306 3.433 1.00 93.38 89 GLU A N 1
ATOM 680 C CA . GLU A 1 89 ? -2.588 -9.946 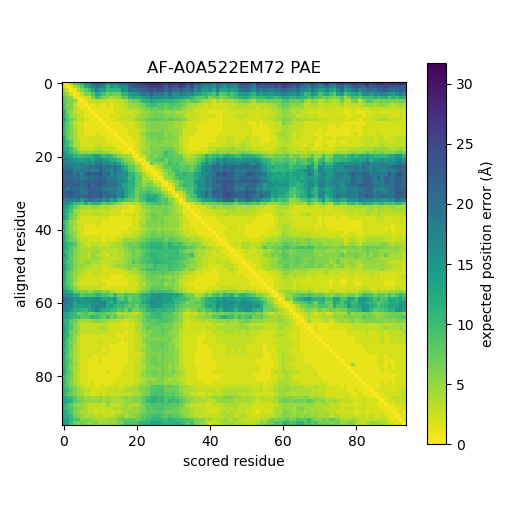3.871 1.00 93.38 89 GLU A CA 1
ATOM 681 C C . GLU A 1 89 ? -3.845 -9.288 4.436 1.00 93.38 89 GLU A C 1
ATOM 683 O O . GLU A 1 89 ? -4.867 -9.179 3.764 1.00 93.38 89 GLU A O 1
ATOM 688 N N . THR A 1 90 ? -3.785 -8.870 5.700 1.00 93.31 90 THR A N 1
ATOM 689 C CA . THR A 1 90 ? -4.937 -8.291 6.396 1.00 93.31 90 THR A CA 1
ATOM 690 C C . THR A 1 90 ? -4.539 -7.137 7.305 1.00 93.31 90 THR A C 1
ATOM 692 O O . THR A 1 90 ? -3.422 -7.065 7.831 1.00 93.31 90 THR A O 1
ATOM 695 N N . ILE A 1 91 ? -5.504 -6.241 7.479 1.00 92.44 91 ILE A N 1
ATOM 696 C CA . ILE A 1 91 ? -5.480 -5.082 8.372 1.00 92.44 91 ILE A CA 1
ATOM 697 C C . ILE A 1 91 ? -6.628 -5.128 9.392 1.00 92.44 91 ILE A C 1
ATOM 699 O O . ILE A 1 91 ? -6.941 -4.115 10.000 1.00 92.44 91 ILE A O 1
ATOM 703 N N . ALA A 1 92 ? -7.305 -6.270 9.549 1.00 89.81 92 ALA A N 1
ATOM 704 C CA . ALA A 1 92 ? -8.479 -6.381 10.421 1.00 89.81 92 ALA A CA 1
ATOM 705 C C . ALA A 1 92 ? -8.171 -6.131 11.911 1.00 89.81 92 ALA A C 1
ATOM 707 O O . ALA A 1 92 ? -9.069 -5.809 12.683 1.00 89.81 92 ALA A O 1
ATOM 708 N N . ASP A 1 93 ? -6.912 -6.307 12.301 1.00 87.81 93 ASP A N 1
ATOM 709 C CA . ASP A 1 93 ? -6.373 -6.073 13.639 1.00 87.81 93 ASP A CA 1
ATOM 710 C C . ASP A 1 93 ? -5.680 -4.709 13.786 1.00 87.81 93 ASP A C 1
ATOM 712 O O . ASP A 1 93 ? -5.208 -4.396 14.879 1.00 87.81 93 ASP A O 1
ATOM 716 N N . LEU A 1 94 ? -5.612 -3.913 12.708 1.00 86.56 94 LEU A N 1
ATOM 717 C CA . LEU A 1 94 ? -5.205 -2.510 12.782 1.00 86.56 94 LEU A CA 1
ATOM 718 C C . LEU A 1 94 ? -6.343 -1.662 13.306 1.00 86.56 94 LEU A C 1
ATOM 720 O O . LEU A 1 94 ? -7.489 -1.751 12.808 1.00 86.56 94 LEU A O 1
#

Sequence (94 aa):
MFNTVLPIYKGFEIQALVYPNRRADGSAPRHSEGYDVAVKLIRAGAEPTEANSRVFKLSQINLFSAFGEAKRAAEAHGRGIIDGQVPNETIADL